Protein AF-A0AAW2WH76-F1 (afdb_monomer)

Mean predicted aligned error: 10.06 Å

Structure (mmCIF, N/CA/C/O backbone):
data_AF-A0AAW2WH76-F1
#
_entry.id   AF-A0AAW2WH76-F1
#
loop_
_atom_site.group_PDB
_atom_site.id
_atom_site.type_symbol
_atom_site.label_atom_id
_atom_site.label_alt_id
_atom_site.label_comp_id
_atom_site.label_asym_id
_atom_site.label_entity_id
_atom_site.label_seq_id
_atom_site.pdbx_PDB_ins_code
_atom_site.Cartn_x
_atom_site.Cartn_y
_atom_site.Cartn_z
_atom_site.occupancy
_atom_site.B_iso_or_equiv
_atom_site.auth_seq_id
_atom_site.auth_comp_id
_atom_site.auth_asym_id
_atom_site.auth_atom_id
_atom_site.pdbx_PDB_model_num
ATOM 1 N N . MET A 1 1 ? -15.131 8.506 -6.233 1.00 56.91 1 MET A N 1
ATOM 2 C CA . MET A 1 1 ? -14.258 7.591 -5.468 1.00 56.91 1 MET A CA 1
ATOM 3 C C . MET A 1 1 ? -13.662 6.472 -6.329 1.00 56.91 1 MET A C 1
ATOM 5 O O . MET A 1 1 ? -12.453 6.427 -6.466 1.00 56.91 1 MET A O 1
ATOM 9 N N . ALA A 1 2 ? -14.448 5.631 -7.015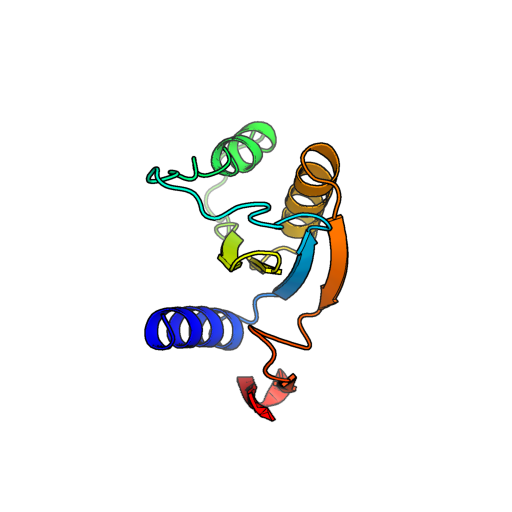 1.00 67.56 2 ALA A N 1
ATOM 10 C CA . ALA A 1 2 ? -13.886 4.505 -7.787 1.00 67.56 2 ALA A CA 1
ATOM 11 C C . ALA A 1 2 ? -12.931 4.890 -8.948 1.00 67.56 2 ALA A C 1
ATOM 13 O O . ALA 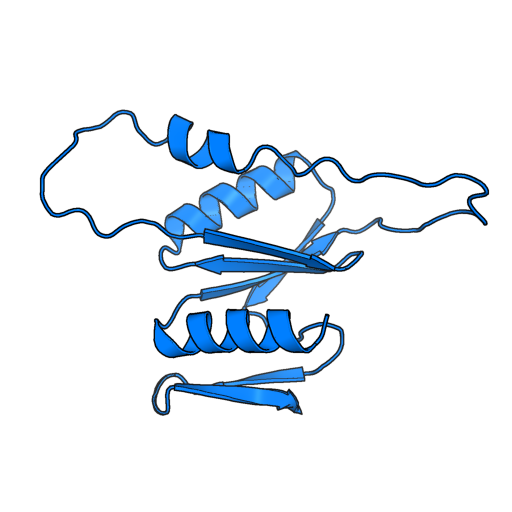A 1 2 ? -12.011 4.139 -9.261 1.00 67.56 2 ALA A O 1
ATOM 14 N N . LYS A 1 3 ? -13.120 6.054 -9.595 1.00 80.44 3 LYS A N 1
ATOM 15 C CA . LYS A 1 3 ? -12.275 6.496 -10.725 1.00 80.44 3 LYS A CA 1
ATOM 16 C C . LYS A 1 3 ? -10.862 6.912 -10.293 1.00 80.44 3 LYS A C 1
ATOM 18 O O . LYS A 1 3 ? -9.901 6.495 -10.926 1.00 80.44 3 LYS A O 1
ATOM 23 N N . SER A 1 4 ? -10.732 7.689 -9.215 1.00 82.12 4 SER A N 1
ATOM 24 C CA . SER A 1 4 ? -9.433 8.171 -8.719 1.00 82.12 4 SER A CA 1
ATOM 25 C C . SER A 1 4 ? -8.547 7.025 -8.235 1.00 82.12 4 SER A C 1
ATOM 27 O O . SER A 1 4 ? -7.365 6.989 -8.555 1.00 82.12 4 SER A O 1
ATOM 29 N N . ILE A 1 5 ? 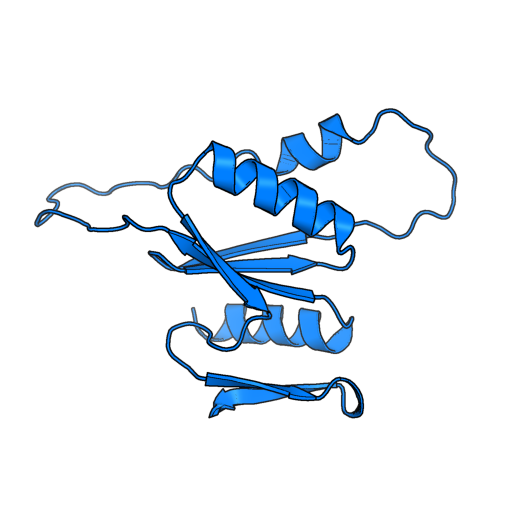-9.137 6.039 -7.559 1.00 85.00 5 ILE A N 1
ATOM 30 C CA . ILE A 1 5 ? -8.431 4.841 -7.088 1.00 85.00 5 ILE A CA 1
ATOM 31 C C . ILE A 1 5 ? -7.879 4.049 -8.269 1.00 85.00 5 ILE A C 1
ATOM 33 O O . ILE A 1 5 ? -6.707 3.695 -8.284 1.00 85.00 5 ILE A O 1
ATOM 37 N N . ARG A 1 6 ? -8.700 3.818 -9.301 1.00 87.44 6 ARG A N 1
ATOM 38 C CA . ARG A 1 6 ? -8.255 3.122 -10.516 1.00 87.44 6 ARG A CA 1
ATOM 39 C C . ARG A 1 6 ? -7.107 3.851 -11.208 1.00 87.44 6 ARG A C 1
ATOM 41 O O . ARG A 1 6 ? -6.188 3.188 -11.668 1.00 87.44 6 ARG A O 1
ATOM 48 N N . ILE A 1 7 ? -7.140 5.184 -11.253 1.00 89.75 7 ILE A N 1
ATOM 49 C CA . ILE A 1 7 ? -6.050 5.988 -11.823 1.00 89.75 7 ILE A CA 1
ATOM 50 C C . ILE A 1 7 ? -4.773 5.824 -10.993 1.00 89.75 7 ILE A C 1
ATOM 52 O O . ILE A 1 7 ? -3.724 5.522 -11.553 1.00 89.75 7 ILE A O 1
ATOM 56 N N . LEU A 1 8 ? -4.855 5.959 -9.667 1.00 89.88 8 LEU A N 1
ATOM 57 C CA . LEU A 1 8 ? -3.693 5.822 -8.788 1.00 89.88 8 LEU A CA 1
ATOM 58 C C . LEU A 1 8 ? -3.079 4.415 -8.859 1.00 89.88 8 LEU A C 1
ATOM 60 O O . LEU A 1 8 ? -1.861 4.268 -8.944 1.00 89.88 8 LEU A O 1
ATOM 64 N N . LEU A 1 9 ? -3.915 3.377 -8.899 1.00 90.69 9 LEU A N 1
ATOM 65 C CA . LEU A 1 9 ? -3.463 1.999 -9.079 1.00 90.69 9 LEU A CA 1
ATOM 66 C C . LEU A 1 9 ? -2.861 1.768 -10.465 1.00 90.69 9 LEU A C 1
ATOM 68 O O . LEU A 1 9 ? -1.844 1.089 -10.571 1.00 90.69 9 LEU A O 1
ATOM 72 N N . ALA A 1 10 ? -3.430 2.359 -11.519 1.00 91.06 10 ALA A N 1
ATOM 73 C CA . ALA A 1 10 ? -2.851 2.294 -12.857 1.00 91.06 10 ALA A CA 1
ATOM 74 C C . ALA A 1 10 ? -1.457 2.939 -12.898 1.00 91.06 10 ALA A C 1
ATOM 76 O O . ALA A 1 10 ? -0.543 2.353 -13.470 1.00 91.06 10 ALA A O 1
ATOM 77 N N . ILE A 1 11 ? -1.265 4.083 -12.230 1.00 90.88 11 ILE A N 1
ATOM 78 C CA . ILE A 1 11 ? 0.048 4.728 -12.067 1.00 90.88 11 ILE A CA 1
ATOM 79 C C . ILE A 1 11 ? 1.007 3.792 -11.324 1.00 90.88 11 ILE A C 1
ATOM 81 O O . ILE A 1 11 ? 2.112 3.538 -11.802 1.00 90.88 11 ILE A O 1
ATOM 85 N N . ALA A 1 12 ? 0.578 3.223 -10.195 1.00 92.06 12 ALA A N 1
ATOM 86 C CA . ALA A 1 12 ? 1.408 2.318 -9.406 1.00 92.06 12 ALA A CA 1
ATOM 87 C C . ALA A 1 12 ? 1.860 1.089 -10.212 1.00 92.06 12 ALA A C 1
ATOM 89 O O . ALA A 1 12 ? 3.009 0.664 -10.126 1.00 92.06 12 ALA A O 1
ATOM 90 N N . VAL A 1 13 ? 0.974 0.535 -11.039 1.00 93.19 13 VAL A N 1
ATOM 91 C CA . VAL A 1 13 ? 1.283 -0.592 -11.925 1.00 93.19 13 VAL A CA 1
ATOM 92 C C . VAL A 1 13 ? 2.218 -0.173 -13.059 1.00 93.19 13 VAL A C 1
ATOM 94 O O . VAL A 1 13 ? 3.216 -0.851 -13.319 1.00 93.19 13 VAL A O 1
ATOM 97 N N . TRP A 1 14 ? 1.929 0.954 -13.710 1.00 92.25 14 TRP A N 1
ATOM 98 C CA . TRP A 1 14 ? 2.708 1.472 -14.833 1.00 92.25 14 TRP A CA 1
ATOM 99 C C . TRP A 1 14 ? 4.157 1.772 -14.444 1.00 92.25 14 TRP A C 1
ATOM 101 O O . TRP A 1 14 ? 5.077 1.395 -15.166 1.00 92.25 14 TRP A O 1
ATOM 111 N N . TYR A 1 15 ? 4.380 2.363 -13.269 1.00 91.00 15 TYR A N 1
ATOM 112 C CA . TYR A 1 15 ? 5.719 2.705 -12.777 1.00 91.00 15 TYR A CA 1
ATOM 113 C C . TYR A 1 15 ? 6.346 1.660 -11.839 1.00 91.00 15 TYR A C 1
ATOM 115 O O . TYR A 1 15 ? 7.461 1.840 -11.367 1.00 91.00 15 TYR A O 1
ATOM 123 N N . ASP A 1 16 ? 5.672 0.532 -11.621 1.00 92.31 16 ASP A N 1
ATOM 124 C CA . ASP A 1 16 ? 6.064 -0.557 -10.713 1.00 92.31 16 ASP A CA 1
ATOM 125 C C . ASP A 1 16 ? 6.193 -0.192 -9.225 1.00 92.31 16 ASP A C 1
ATOM 127 O O . ASP A 1 16 ? 6.888 -0.871 -8.470 1.00 92.31 16 ASP A O 1
ATOM 131 N N . TYR A 1 17 ? 5.482 0.830 -8.766 1.00 94.44 17 TYR A N 1
ATOM 132 C CA . TYR A 1 17 ? 5.520 1.267 -7.371 1.00 94.44 17 TYR A CA 1
ATOM 133 C C . TYR A 1 17 ? 5.060 0.173 -6.414 1.00 94.44 17 TYR A C 1
ATOM 135 O O . TYR A 1 17 ? 4.179 -0.623 -6.743 1.00 94.44 17 TYR A O 1
ATOM 143 N N . GLU A 1 18 ? 5.634 0.126 -5.217 1.00 94.94 18 GLU A N 1
ATOM 144 C CA . GLU A 1 18 ? 5.108 -0.697 -4.133 1.00 94.94 18 GLU A CA 1
ATOM 145 C C . GLU A 1 18 ? 3.732 -0.186 -3.708 1.00 94.94 18 GLU A C 1
ATOM 147 O O . GLU A 1 18 ? 3.438 1.000 -3.829 1.00 94.94 18 GLU A O 1
ATOM 152 N N . ILE A 1 19 ? 2.883 -1.098 -3.234 1.00 94.31 19 ILE A N 1
ATOM 153 C CA . ILE A 1 19 ? 1.555 -0.793 -2.693 1.00 94.31 19 ILE A CA 1
ATOM 154 C C . ILE A 1 19 ? 1.435 -1.582 -1.396 1.00 94.31 19 ILE A C 1
ATOM 156 O O . ILE A 1 19 ? 1.391 -2.817 -1.424 1.00 94.31 19 ILE A O 1
ATOM 160 N N . TRP A 1 20 ? 1.422 -0.886 -0.269 1.00 94.69 20 TRP A N 1
ATOM 161 C CA . TRP A 1 20 ? 1.283 -1.468 1.059 1.00 94.69 20 TRP A CA 1
ATOM 162 C C . TRP A 1 20 ? -0.033 -1.043 1.685 1.00 94.69 20 TRP A C 1
ATOM 164 O O . TRP A 1 20 ? -0.484 0.083 1.487 1.00 94.69 20 TRP A O 1
ATOM 174 N N . GLN A 1 21 ? -0.635 -1.958 2.431 1.00 93.00 21 GLN A N 1
ATOM 175 C CA . GLN A 1 21 ? -1.876 -1.725 3.149 1.00 93.00 21 GLN A CA 1
ATOM 176 C C . GLN A 1 21 ? -1.592 -1.712 4.645 1.00 93.00 21 GLN A C 1
ATOM 178 O O . GLN A 1 21 ? -0.814 -2.519 5.158 1.00 93.00 21 GLN A O 1
ATOM 183 N N . MET A 1 22 ? -2.233 -0.790 5.345 1.00 91.88 22 MET A N 1
ATOM 184 C CA . MET A 1 22 ? -2.214 -0.710 6.794 1.00 91.88 22 MET A CA 1
ATOM 185 C C . MET A 1 22 ? -3.636 -0.460 7.290 1.00 91.88 22 MET A C 1
ATOM 187 O O . MET A 1 22 ? -4.413 0.194 6.604 1.00 91.88 22 MET A O 1
ATOM 191 N N . ASP A 1 23 ? -3.950 -0.991 8.463 1.00 90.25 23 ASP A N 1
ATOM 192 C CA . ASP A 1 23 ? -5.286 -0.991 9.063 1.00 90.25 23 ASP A CA 1
ATOM 193 C C . ASP A 1 23 ? -5.220 -0.311 10.434 1.00 90.25 23 ASP A C 1
ATOM 195 O O . ASP A 1 23 ? -4.485 -0.759 11.319 1.00 90.25 23 ASP A O 1
ATOM 199 N N . VAL A 1 24 ? -5.906 0.815 10.610 1.00 87.50 24 VAL A N 1
ATOM 200 C CA . VAL A 1 24 ? -5.944 1.544 11.884 1.00 87.50 24 VAL A CA 1
ATOM 201 C C . VAL A 1 24 ? -6.983 0.884 12.786 1.00 87.50 24 VAL A C 1
ATOM 203 O O . VAL A 1 24 ? -8.124 0.703 12.397 1.00 87.50 24 VAL A O 1
ATOM 206 N N . LYS A 1 25 ? -6.621 0.538 14.028 1.00 81.00 25 LYS A N 1
ATOM 207 C CA . LYS A 1 25 ? -7.492 -0.246 14.928 1.00 81.00 25 LYS A CA 1
ATOM 208 C C . LYS A 1 25 ? -8.756 0.490 15.406 1.00 81.00 25 LYS A C 1
ATOM 210 O O . LYS A 1 25 ? -9.541 -0.102 16.146 1.00 81.00 25 LYS A O 1
ATOM 215 N N . MET A 1 26 ? -8.926 1.768 15.069 1.00 63.44 26 MET A N 1
ATOM 216 C CA . MET A 1 26 ? -10.011 2.616 15.563 1.00 63.44 26 MET A CA 1
ATOM 217 C C . MET A 1 26 ? -10.367 3.750 14.584 1.00 63.44 26 MET A C 1
ATOM 219 O O . MET A 1 26 ? -9.948 4.885 14.784 1.00 63.44 26 MET A O 1
ATOM 223 N N . ALA A 1 27 ? -11.228 3.491 13.605 1.00 56.44 27 ALA A N 1
ATOM 224 C CA . ALA A 1 27 ? -12.143 4.481 13.034 1.00 56.44 27 ALA A CA 1
ATOM 225 C C . ALA A 1 27 ? -13.595 4.067 13.317 1.00 5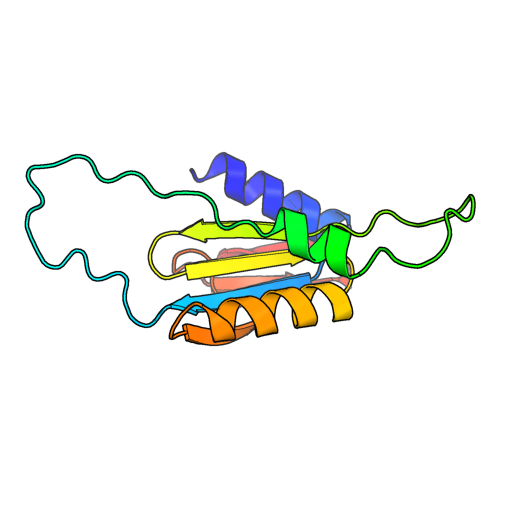6.44 27 ALA A C 1
ATOM 227 O O . ALA A 1 27 ? -14.475 4.096 12.459 1.00 56.44 27 ALA A O 1
ATOM 228 N N . PHE A 1 28 ? -13.882 3.705 14.569 1.00 51.94 28 PHE A N 1
ATOM 229 C CA . PHE A 1 28 ? -15.266 3.704 15.014 1.00 51.94 28 PHE A CA 1
ATOM 230 C C . PHE A 1 28 ? -15.742 5.160 15.100 1.00 51.94 28 PHE A C 1
ATOM 232 O O . PHE A 1 28 ? -15.376 5.888 16.023 1.00 51.94 28 PHE A O 1
ATOM 239 N N . LEU A 1 29 ? -16.597 5.567 14.157 1.00 53.91 29 LEU A N 1
ATOM 240 C CA . LEU A 1 29 ? -17.604 6.608 14.376 1.00 53.91 29 LEU A CA 1
ATOM 241 C C . LEU A 1 29 ? -18.527 6.113 15.500 1.00 53.91 29 LEU A C 1
ATOM 243 O O . LEU A 1 29 ? -19.593 5.553 15.254 1.00 53.91 29 LEU A O 1
ATOM 247 N N . ASN A 1 30 ? -18.084 6.219 16.751 1.00 40.78 30 ASN A N 1
ATOM 248 C CA . ASN A 1 30 ? -18.905 5.854 17.899 1.00 40.78 30 ASN A CA 1
ATOM 249 C C . ASN A 1 30 ? -19.921 6.973 18.158 1.00 40.78 30 ASN A C 1
ATOM 251 O O . ASN A 1 30 ? -19.728 7.809 19.034 1.00 40.78 30 ASN A O 1
ATOM 255 N N . GLY A 1 31 ? -20.999 6.976 17.371 1.00 54.59 31 GLY A N 1
ATOM 256 C CA . GLY A 1 31 ? -22.177 7.821 17.563 1.00 54.59 31 GLY A CA 1
ATOM 257 C C . GLY A 1 31 ? -22.816 8.252 16.245 1.00 54.59 31 GLY A C 1
ATOM 258 O O . GLY A 1 31 ? -22.127 8.428 15.245 1.00 54.59 31 GLY A O 1
ATOM 259 N N . PHE A 1 32 ? -24.137 8.461 16.242 1.00 52.47 32 PHE A N 1
ATOM 260 C CA . PHE A 1 32 ? -24.714 9.426 15.306 1.00 52.47 32 PHE A CA 1
ATOM 261 C C . PHE A 1 32 ? -24.072 10.771 15.633 1.00 52.47 32 PHE A C 1
ATOM 263 O O . PHE A 1 32 ? -24.233 11.276 16.741 1.00 52.47 32 PHE A O 1
ATOM 270 N N . ILE A 1 33 ? -23.281 11.292 14.706 1.00 60.44 33 ILE A N 1
ATOM 271 C CA . ILE A 1 33 ? -22.598 12.566 14.882 1.00 60.44 33 ILE A CA 1
ATOM 272 C C . ILE A 1 33 ? -23.480 13.609 14.207 1.00 60.44 33 ILE A C 1
ATOM 274 O O . ILE A 1 33 ? -23.687 13.549 12.998 1.00 60.44 33 ILE A O 1
ATOM 278 N N . GLU A 1 34 ? -24.055 14.515 14.997 1.00 65.56 34 GLU A N 1
ATOM 279 C CA . GLU A 1 34 ? -24.882 15.625 14.494 1.00 65.56 34 GLU A CA 1
ATOM 280 C C . GLU A 1 34 ? -24.040 16.725 13.815 1.00 65.56 34 GLU A C 1
ATOM 282 O O . GLU A 1 34 ? -24.588 17.643 13.210 1.00 65.56 34 GLU A O 1
ATOM 287 N N . GLU A 1 35 ? -22.710 16.619 13.885 1.00 62.25 35 GLU A N 1
ATOM 288 C CA . GLU A 1 35 ? -21.746 17.630 13.450 1.00 62.25 35 GLU A CA 1
ATOM 289 C C . GLU A 1 35 ? -20.856 17.132 12.295 1.00 62.25 35 GLU A C 1
ATOM 291 O O . GLU A 1 35 ? -20.451 15.967 12.241 1.00 62.25 35 GLU A O 1
ATOM 296 N N . GLU A 1 36 ? -20.518 18.031 11.364 1.00 58.69 36 GLU A N 1
ATOM 297 C CA . GLU A 1 36 ? -19.540 17.755 10.306 1.00 58.69 36 GLU A CA 1
ATOM 298 C C . GLU A 1 36 ? -18.119 17.725 10.887 1.00 58.69 36 GLU A C 1
ATOM 300 O O . GLU A 1 36 ? -17.605 18.733 11.370 1.00 58.69 36 GLU A O 1
ATOM 305 N N . ILE A 1 37 ? -17.463 16.565 10.810 1.00 63.72 37 ILE A N 1
ATOM 306 C CA . ILE A 1 37 ? -16.062 16.407 11.211 1.00 63.72 37 ILE A CA 1
ATOM 307 C C . ILE A 1 37 ? -15.166 16.560 9.985 1.00 63.72 37 ILE A C 1
ATOM 309 O O . ILE A 1 37 ? -15.342 15.869 8.978 1.00 63.72 37 ILE A O 1
ATOM 313 N N . PHE A 1 38 ? -14.153 17.414 10.100 1.00 61.84 38 PHE A N 1
ATOM 314 C CA . PHE A 1 38 ? -13.098 17.565 9.104 1.00 61.84 38 PHE A CA 1
ATOM 315 C C . PHE A 1 38 ? -11.861 16.760 9.521 1.00 61.84 38 PHE A C 1
ATOM 317 O O . PHE A 1 38 ? -11.501 16.719 10.696 1.00 61.84 38 PHE A O 1
ATOM 324 N N . MET A 1 39 ? -11.209 16.108 8.556 1.00 56.84 39 MET A N 1
ATOM 325 C CA . MET A 1 39 ? -9.898 15.489 8.762 1.00 56.84 39 MET A CA 1
ATOM 326 C C . MET A 1 39 ? -8.809 16.465 8.330 1.00 56.84 39 MET A C 1
ATOM 328 O O . MET A 1 39 ? -8.745 16.826 7.154 1.00 56.84 39 MET A O 1
ATOM 332 N N . ASP A 1 40 ? -7.922 16.827 9.255 1.00 60.00 40 ASP A N 1
ATOM 333 C CA . ASP A 1 40 ? -6.663 17.470 8.894 1.00 60.00 40 ASP A CA 1
ATOM 334 C C . ASP A 1 40 ? -5.735 16.439 8.255 1.00 60.00 40 ASP A C 1
ATOM 336 O O . ASP A 1 40 ? -5.497 15.350 8.790 1.00 60.00 40 ASP A O 1
ATOM 340 N N . GLN A 1 41 ? -5.213 16.775 7.077 1.00 54.62 41 GLN A N 1
ATOM 341 C CA . GLN A 1 41 ? -4.246 15.919 6.412 1.00 54.62 41 GLN A CA 1
ATOM 342 C C . GLN A 1 41 ? -2.965 15.863 7.264 1.00 54.62 41 GLN A C 1
ATOM 344 O O . GLN A 1 41 ? -2.400 16.915 7.567 1.00 54.62 41 GLN A O 1
ATOM 349 N N . PRO A 1 42 ? -2.461 14.667 7.622 1.00 56.88 42 PRO A N 1
ATOM 350 C CA . PRO A 1 42 ? -1.218 14.551 8.373 1.00 56.88 42 PRO A CA 1
ATOM 351 C C . PRO A 1 42 ? -0.056 15.222 7.627 1.00 56.88 42 PRO A C 1
ATOM 353 O O . PRO A 1 42 ? 0.029 15.127 6.399 1.00 56.88 42 PRO A O 1
ATOM 356 N N . GLU A 1 43 ? 0.874 15.839 8.364 1.00 59.09 43 GLU A N 1
ATOM 357 C CA . GLU A 1 43 ? 2.063 16.533 7.833 1.00 59.09 43 GLU A CA 1
ATOM 358 C C . GLU A 1 43 ? 3.126 15.565 7.265 1.00 59.09 43 GLU A C 1
ATOM 360 O O . GLU A 1 43 ? 4.311 15.605 7.600 1.00 59.09 43 GLU A O 1
ATOM 365 N N . VAL A 1 44 ? 2.723 14.667 6.368 1.00 49.66 44 VAL A N 1
ATOM 366 C CA . VAL A 1 44 ? 3.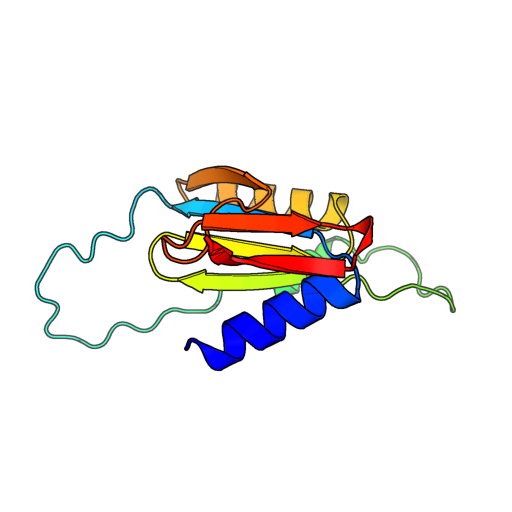614 13.714 5.689 1.00 49.66 44 VAL A CA 1
ATOM 367 C C . VAL A 1 44 ? 4.653 14.449 4.827 1.00 49.66 44 VAL A C 1
ATOM 369 O O . VAL A 1 44 ? 5.745 13.935 4.593 1.00 49.66 44 VAL A O 1
ATOM 372 N N . SER A 1 45 ? 4.366 15.687 4.412 1.00 46.66 45 SER A N 1
ATOM 373 C CA . SER A 1 45 ? 5.294 16.561 3.683 1.00 46.66 45 SER A CA 1
ATOM 374 C C . SER A 1 45 ? 6.585 16.864 4.460 1.00 46.66 45 SER A C 1
ATOM 376 O O . SER A 1 45 ? 7.656 16.910 3.854 1.00 46.66 45 SER A O 1
ATOM 378 N N . LEU A 1 46 ? 6.537 16.985 5.793 1.00 43.03 46 LEU A N 1
ATOM 379 C CA . LEU 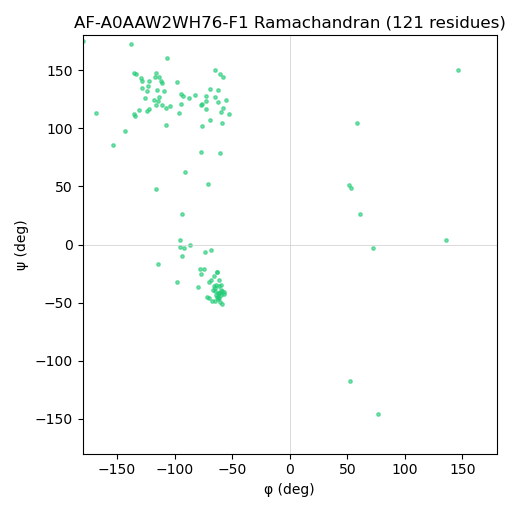A 1 46 ? 7.715 17.307 6.614 1.00 43.03 46 LEU A CA 1
ATOM 380 C C . LEU A 1 46 ? 8.695 16.133 6.777 1.00 43.03 46 LEU A C 1
ATOM 382 O O . LEU A 1 46 ? 9.877 16.351 7.058 1.00 43.03 46 LEU A O 1
ATOM 386 N N . LEU A 1 47 ? 8.255 14.884 6.579 1.00 47.16 47 LEU A N 1
ATOM 387 C CA . LEU A 1 47 ? 9.151 13.714 6.572 1.00 47.16 47 LEU A CA 1
ATOM 388 C C . LEU A 1 47 ? 10.124 13.748 5.389 1.00 47.16 47 LEU A C 1
ATOM 390 O O . LEU A 1 47 ? 11.290 13.376 5.539 1.00 47.16 47 LEU A O 1
ATOM 394 N N . LEU A 1 48 ? 9.668 14.243 4.234 1.00 48.41 48 LEU A N 1
ATOM 395 C CA . LEU A 1 48 ? 10.515 14.417 3.053 1.00 48.41 48 LEU A CA 1
ATOM 396 C C . LEU A 1 48 ? 11.561 15.523 3.270 1.00 48.41 48 LEU A C 1
ATOM 398 O O . LEU A 1 48 ? 12.675 15.427 2.755 1.00 48.41 48 LEU A O 1
ATOM 402 N N . GLU A 1 49 ? 11.248 16.538 4.082 1.00 42.38 49 GLU A N 1
ATOM 403 C CA . GLU A 1 49 ? 12.189 17.610 4.424 1.00 42.38 49 GLU A CA 1
ATOM 404 C C . GLU A 1 49 ? 13.200 17.213 5.510 1.00 42.38 49 GLU A C 1
ATOM 406 O O . GLU A 1 49 ? 14.379 17.560 5.409 1.00 42.38 49 GLU A O 1
ATOM 411 N N . LYS A 1 50 ? 12.803 16.424 6.519 1.00 43.66 50 LYS A N 1
ATOM 412 C CA . LYS A 1 50 ? 13.729 15.982 7.583 1.00 43.66 50 LYS A CA 1
ATOM 413 C C . LYS A 1 50 ? 14.846 15.060 7.078 1.00 43.66 50 LYS A C 1
ATOM 415 O O . LYS A 1 50 ? 15.939 15.089 7.640 1.00 43.66 50 LYS A O 1
ATOM 420 N N . ASN A 1 51 ? 14.620 14.311 5.996 1.00 41.66 51 ASN A N 1
ATOM 421 C CA . ASN A 1 51 ? 15.647 13.486 5.338 1.00 41.66 51 ASN A CA 1
ATOM 422 C C . ASN A 1 51 ? 16.480 14.254 4.283 1.00 41.66 51 ASN A C 1
ATOM 424 O O . ASN A 1 51 ? 17.391 13.686 3.686 1.00 41.66 51 ASN A O 1
ATOM 428 N N . ARG A 1 52 ? 16.215 15.551 4.056 1.00 42.78 52 ARG A N 1
ATOM 429 C CA . ARG A 1 52 ? 16.835 16.375 2.998 1.00 42.78 52 ARG A CA 1
ATOM 430 C C . ARG A 1 52 ? 18.070 17.177 3.430 1.00 42.78 52 ARG A C 1
ATOM 432 O O . ARG A 1 52 ? 18.410 18.174 2.799 1.00 42.78 52 ARG A O 1
ATOM 439 N N . ARG A 1 53 ? 18.820 16.745 4.450 1.00 39.56 53 ARG A N 1
ATOM 440 C CA . ARG A 1 53 ? 20.185 17.268 4.673 1.00 39.56 53 ARG A CA 1
ATOM 441 C C . ARG A 1 53 ? 21.235 16.429 3.949 1.00 39.56 53 ARG A C 1
ATOM 443 O O . ARG A 1 53 ? 22.109 15.852 4.586 1.00 39.56 53 ARG A O 1
ATOM 450 N N . SER A 1 54 ? 21.173 16.370 2.620 1.00 34.22 54 SER A N 1
ATOM 451 C CA . SER A 1 54 ? 22.371 16.209 1.777 1.00 34.22 54 SER A CA 1
ATOM 452 C C . SER A 1 54 ? 22.060 16.453 0.295 1.00 34.22 54 SER A C 1
ATOM 454 O O . SER A 1 54 ? 21.375 15.675 -0.353 1.00 34.22 54 SER A O 1
ATOM 456 N N . VAL A 1 55 ? 22.649 17.539 -0.212 1.00 36.78 55 VAL A N 1
ATOM 457 C CA . VAL A 1 55 ? 23.176 17.729 -1.574 1.00 36.78 55 VAL A CA 1
ATOM 458 C C . VAL A 1 55 ? 22.196 17.548 -2.743 1.00 36.78 55 VAL A C 1
ATOM 460 O O . VAL A 1 55 ? 21.928 16.448 -3.225 1.00 36.78 55 VAL A O 1
ATOM 463 N N . ILE A 1 56 ? 21.792 18.693 -3.303 1.00 42.31 56 ILE A N 1
ATOM 464 C CA . ILE A 1 56 ? 21.339 18.811 -4.691 1.00 42.31 56 ILE A CA 1
ATOM 465 C C . ILE A 1 56 ? 22.496 18.345 -5.583 1.00 42.31 56 ILE A C 1
ATOM 467 O O . ILE A 1 56 ? 23.483 19.057 -5.764 1.00 42.31 56 ILE A O 1
ATOM 471 N N . SER A 1 57 ? 22.381 17.140 -6.133 1.00 39.00 57 SER A N 1
ATOM 472 C CA . SER A 1 57 ? 23.215 16.671 -7.237 1.00 39.00 57 SER A CA 1
ATOM 473 C C . SER A 1 57 ? 22.300 16.440 -8.437 1.00 39.00 57 SER A C 1
ATOM 475 O O . SER A 1 57 ? 21.317 15.704 -8.365 1.00 39.00 57 SER A O 1
ATOM 477 N N . LYS A 1 58 ? 22.575 17.157 -9.533 1.00 39.16 58 LYS A N 1
ATOM 478 C CA . LYS A 1 58 ? 21.874 17.023 -10.816 1.00 39.16 58 LYS A CA 1
ATOM 479 C C . LYS A 1 58 ? 21.880 15.547 -11.238 1.00 39.16 58 LYS A C 1
ATOM 481 O O . LYS A 1 58 ? 22.943 15.016 -11.542 1.00 39.16 58 LYS A O 1
ATOM 486 N N . GLY A 1 59 ? 20.702 14.918 -11.250 1.00 43.97 59 GLY A N 1
ATOM 487 C CA . GLY A 1 59 ? 20.503 13.515 -11.644 1.00 43.97 59 GLY A CA 1
ATOM 488 C C . GLY A 1 59 ? 19.579 12.685 -10.738 1.00 43.97 59 GLY A C 1
ATOM 489 O O . GLY A 1 59 ? 19.454 11.485 -10.958 1.00 43.97 59 GLY A O 1
ATOM 490 N N . GLN A 1 60 ? 18.954 13.277 -9.715 1.00 51.97 60 GLN A N 1
ATOM 491 C CA . GLN A 1 60 ? 18.137 12.546 -8.739 1.00 51.97 60 GLN A CA 1
ATOM 492 C C . GLN A 1 60 ? 16.762 12.145 -9.296 1.00 51.97 60 GLN A C 1
ATOM 494 O O . GLN A 1 60 ? 15.957 12.997 -9.664 1.00 51.97 60 GLN A O 1
ATOM 499 N N . TRP A 1 61 ? 16.487 10.839 -9.308 1.00 57.16 61 TRP A N 1
ATOM 500 C CA . TRP A 1 61 ? 15.138 10.291 -9.427 1.00 57.16 61 TRP A CA 1
ATOM 501 C C . TRP A 1 61 ? 14.268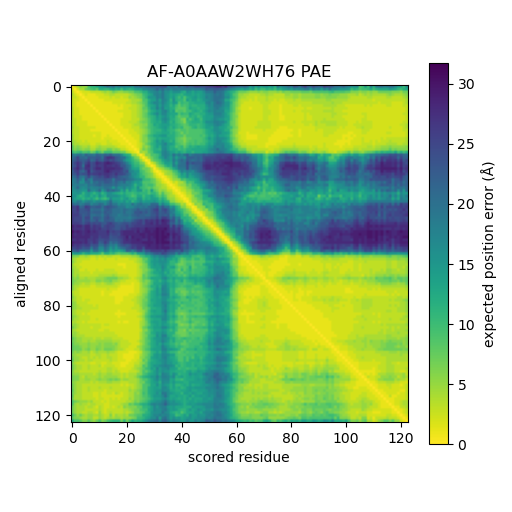 10.878 -8.312 1.00 57.16 61 TRP A C 1
ATOM 503 O O . TRP A 1 61 ? 14.633 10.789 -7.138 1.00 57.16 61 TRP A O 1
ATOM 513 N N . GLU A 1 62 ? 13.145 11.503 -8.660 1.00 75.25 62 GLU A N 1
ATOM 514 C CA . GLU A 1 62 ? 12.221 12.025 -7.655 1.00 75.25 62 GLU A CA 1
ATOM 515 C C . GLU A 1 62 ? 11.678 10.858 -6.817 1.00 75.25 62 GLU A C 1
ATOM 517 O O . GLU A 1 62 ? 11.127 9.889 -7.347 1.00 75.25 62 GLU A O 1
ATOM 522 N N . LEU A 1 63 ? 11.880 10.919 -5.499 1.00 84.12 63 LEU A N 1
ATOM 523 C CA . LEU A 1 63 ? 11.241 10.004 -4.559 1.00 84.12 63 LEU A CA 1
ATOM 524 C C . LEU A 1 63 ? 9.765 10.391 -4.461 1.00 84.12 63 LEU A C 1
ATOM 526 O O . LEU A 1 63 ? 9.445 11.537 -4.147 1.00 84.12 63 LEU A O 1
ATOM 530 N N . VAL A 1 64 ? 8.875 9.443 -4.743 1.00 87.25 64 VAL A N 1
ATOM 531 C CA . VAL A 1 64 ? 7.430 9.676 -4.812 1.00 87.25 64 VAL A CA 1
ATOM 532 C C . VAL A 1 64 ? 6.712 8.708 -3.884 1.00 87.25 64 VAL A C 1
ATOM 534 O O . VAL A 1 64 ? 6.883 7.491 -3.987 1.00 87.25 64 VAL A O 1
ATOM 537 N N . ALA A 1 65 ? 5.891 9.264 -2.992 1.00 89.69 65 ALA A N 1
ATOM 538 C CA . ALA A 1 65 ? 4.978 8.522 -2.134 1.00 89.69 65 ALA A CA 1
ATOM 539 C C . ALA A 1 65 ? 3.566 9.109 -2.251 1.00 89.69 65 ALA A C 1
ATOM 541 O O . ALA A 1 65 ? 3.385 10.323 -2.177 1.00 89.69 65 ALA A O 1
ATOM 542 N N . TYR A 1 66 ? 2.566 8.246 -2.382 1.00 90.00 66 TYR A N 1
ATOM 543 C CA . TYR A 1 66 ? 1.153 8.579 -2.293 1.00 90.00 66 TYR A CA 1
ATOM 544 C C . TYR A 1 66 ? 0.558 7.882 -1.075 1.00 90.00 66 TYR A C 1
ATOM 546 O O . TYR A 1 66 ? 0.751 6.681 -0.879 1.00 90.00 66 TYR A O 1
ATOM 554 N N . LEU A 1 67 ? -0.194 8.640 -0.285 1.00 89.00 67 LEU A N 1
ATOM 555 C CA . LEU A 1 67 ? -0.985 8.131 0.824 1.00 89.00 67 LEU A CA 1
ATOM 556 C C . LEU A 1 67 ? -2.460 8.265 0.453 1.00 89.00 67 LEU A C 1
ATOM 558 O O . LEU A 1 67 ? -2.937 9.367 0.190 1.00 89.00 67 LEU A O 1
ATOM 562 N N . MET A 1 68 ? -3.173 7.148 0.412 1.00 87.00 68 MET A N 1
ATOM 563 C CA . MET A 1 68 ? -4.612 7.115 0.187 1.00 87.00 68 MET A CA 1
ATOM 564 C C . MET A 1 68 ? -5.297 6.601 1.452 1.00 87.00 68 MET A C 1
ATOM 566 O O . MET A 1 68 ? -4.954 5.533 1.952 1.00 87.00 68 MET A O 1
ATOM 570 N N . LEU A 1 69 ? -6.270 7.365 1.944 1.00 85.25 69 LEU A N 1
ATOM 571 C CA . LEU A 1 69 ? -7.017 7.077 3.168 1.00 85.25 69 LEU A CA 1
ATOM 572 C C . LEU A 1 69 ? -8.454 6.671 2.815 1.00 85.25 69 LEU A C 1
ATOM 574 O O . LEU A 1 69 ? -9.108 7.345 2.014 1.00 85.25 69 LEU A O 1
ATOM 578 N N . TYR A 1 70 ? -8.938 5.576 3.400 1.00 82.38 70 TYR A N 1
ATOM 579 C CA . TYR A 1 70 ? -10.326 5.129 3.318 1.00 82.38 70 TYR A CA 1
ATOM 580 C C . TYR A 1 70 ? -10.762 4.514 4.653 1.00 82.38 70 TYR A C 1
ATOM 582 O O . TYR A 1 70 ? -10.523 3.339 4.902 1.00 82.38 70 TYR A O 1
ATOM 590 N N . VAL A 1 71 ? -11.440 5.298 5.496 1.00 83.19 71 VAL A N 1
ATOM 591 C CA . VAL A 1 71 ? -11.879 4.861 6.837 1.00 83.19 71 VAL A CA 1
ATOM 592 C C . VAL A 1 71 ? -10.685 4.285 7.623 1.00 83.19 71 VAL A C 1
ATOM 594 O O . VAL A 1 71 ? -9.723 5.018 7.845 1.00 83.19 71 VAL A O 1
ATOM 597 N N . ASP A 1 72 ? -10.714 3.003 7.990 1.00 84.75 72 ASP A N 1
ATOM 598 C CA . ASP A 1 72 ? -9.644 2.303 8.709 1.00 84.75 72 ASP A CA 1
ATOM 599 C C . ASP A 1 72 ? -8.460 1.910 7.804 1.00 84.75 72 ASP A C 1
ATOM 601 O O . ASP A 1 72 ? -7.346 1.700 8.288 1.00 84.75 72 ASP A O 1
ATOM 605 N N . ASP A 1 73 ? -8.678 1.833 6.486 1.00 86.81 73 ASP A N 1
ATOM 606 C CA . ASP A 1 73 ? -7.689 1.387 5.509 1.00 86.81 73 ASP A CA 1
ATOM 607 C C . ASP A 1 73 ? -6.802 2.543 5.024 1.00 86.81 73 ASP A C 1
ATOM 609 O O . ASP A 1 73 ? -7.258 3.544 4.459 1.00 86.81 73 ASP A O 1
ATOM 613 N N . ILE A 1 74 ? -5.491 2.347 5.133 1.00 89.44 74 ILE A N 1
ATOM 614 C CA . ILE A 1 74 ? -4.472 3.219 4.556 1.00 89.44 74 ILE A CA 1
ATOM 615 C C . ILE A 1 74 ? -3.707 2.457 3.477 1.00 89.44 74 ILE A C 1
ATOM 617 O O . ILE A 1 74 ? -3.086 1.424 3.738 1.00 89.44 74 ILE A O 1
ATOM 621 N N . LEU A 1 75 ? -3.687 3.008 2.265 1.00 91.25 75 LEU A N 1
ATOM 622 C CA . LEU A 1 75 ? -2.850 2.537 1.167 1.00 91.25 75 LEU A CA 1
ATOM 623 C C . LEU A 1 75 ? -1.656 3.471 0.981 1.00 91.25 75 LEU A C 1
ATOM 625 O O . LEU A 1 75 ? -1.809 4.652 0.671 1.00 91.25 75 LEU A O 1
ATOM 629 N N . LEU A 1 76 ? -0.460 2.913 1.143 1.00 93.31 76 LEU A N 1
ATOM 630 C CA . LEU A 1 76 ? 0.812 3.598 0.962 1.00 93.31 76 LEU A CA 1
ATOM 631 C C . LEU A 1 76 ? 1.478 3.098 -0.324 1.00 93.31 76 LEU A C 1
ATOM 633 O O . LEU A 1 76 ? 1.782 1.912 -0.454 1.00 93.31 76 LEU A O 1
ATOM 637 N N . ILE A 1 77 ? 1.683 4.000 -1.282 1.00 93.50 77 ILE A N 1
ATOM 638 C CA . ILE A 1 77 ? 2.178 3.686 -2.626 1.00 93.50 77 ILE A CA 1
ATOM 639 C C . ILE A 1 77 ? 3.444 4.485 -2.899 1.00 93.50 77 ILE A C 1
ATOM 641 O O . ILE A 1 77 ? 3.459 5.679 -2.638 1.00 93.50 77 ILE A O 1
ATOM 645 N N . GLY A 1 78 ? 4.488 3.890 -3.470 1.00 93.00 78 GLY A N 1
ATOM 646 C CA . GLY A 1 78 ? 5.662 4.677 -3.857 1.00 93.00 78 GLY A CA 1
ATOM 647 C C . GLY A 1 78 ? 6.787 3.8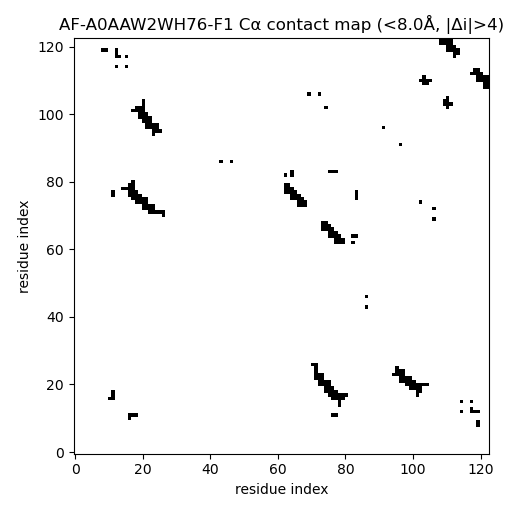97 -4.514 1.00 93.00 78 GLY A C 1
ATOM 648 O O . GLY A 1 78 ? 6.727 2.675 -4.648 1.00 93.00 78 GLY A O 1
ATOM 649 N N . ASN A 1 79 ? 7.812 4.625 -4.950 1.00 92.62 79 ASN A N 1
ATOM 650 C CA . ASN A 1 79 ? 8.921 4.075 -5.731 1.00 92.62 79 ASN A CA 1
ATOM 651 C C . ASN A 1 79 ? 10.139 3.637 -4.907 1.00 92.62 79 ASN A C 1
ATOM 653 O O . ASN A 1 79 ? 11.023 2.991 -5.462 1.00 92.62 79 ASN A O 1
ATOM 657 N N . ASP A 1 80 ? 10.187 3.956 -3.613 1.00 91.56 80 ASP A N 1
ATOM 658 C CA . ASP A 1 80 ? 11.323 3.638 -2.748 1.00 91.56 80 ASP A CA 1
ATOM 659 C C . ASP A 1 80 ? 10.884 2.966 -1.444 1.00 91.56 80 ASP A C 1
ATOM 661 O O . ASP A 1 80 ? 10.209 3.553 -0.600 1.00 91.56 80 ASP A O 1
ATOM 665 N N . VAL A 1 81 ? 11.298 1.711 -1.267 1.00 91.44 81 VAL A N 1
ATOM 666 C CA . VAL A 1 81 ? 10.922 0.875 -0.116 1.00 91.44 81 VAL A CA 1
ATOM 667 C C . VAL A 1 81 ? 11.403 1.476 1.203 1.00 91.44 81 VAL A C 1
ATOM 669 O O . VAL A 1 81 ? 10.702 1.361 2.209 1.00 91.44 81 VAL A O 1
ATOM 672 N N . LYS A 1 82 ? 12.578 2.119 1.216 1.00 90.50 82 LYS A N 1
ATOM 673 C CA . LYS A 1 82 ? 13.135 2.713 2.434 1.00 90.50 82 LYS A CA 1
ATOM 674 C C . LYS A 1 82 ? 12.279 3.895 2.887 1.00 90.50 82 LYS A C 1
ATOM 676 O O . LYS A 1 82 ? 11.875 3.930 4.043 1.00 90.50 82 LYS A O 1
ATOM 681 N N . MET A 1 83 ? 11.946 4.811 1.983 1.00 89.38 83 MET A N 1
ATOM 682 C CA . MET A 1 83 ? 11.061 5.942 2.253 1.00 89.38 83 MET A CA 1
ATOM 683 C C . MET A 1 83 ? 9.677 5.477 2.714 1.00 89.38 83 MET A C 1
ATOM 685 O O . MET A 1 83 ? 9.147 6.012 3.685 1.00 89.38 83 MET A O 1
ATOM 689 N N . LEU A 1 84 ? 9.096 4.462 2.065 1.00 90.56 84 LEU A N 1
ATOM 690 C CA . LEU A 1 84 ? 7.818 3.898 2.511 1.00 90.56 84 LEU A CA 1
ATOM 691 C C . LEU A 1 84 ? 7.940 3.263 3.903 1.00 90.56 84 LEU A C 1
ATOM 693 O O . LEU A 1 84 ? 7.008 3.355 4.697 1.00 90.56 84 LEU A O 1
ATOM 697 N N . GLY A 1 85 ? 9.087 2.657 4.218 1.00 91.75 85 GLY A N 1
ATOM 698 C CA . GLY A 1 85 ? 9.417 2.165 5.555 1.00 91.75 85 GLY A CA 1
ATOM 699 C C . GLY A 1 85 ? 9.487 3.283 6.597 1.00 91.75 85 GLY A C 1
ATOM 700 O O . GLY A 1 85 ? 8.885 3.152 7.659 1.00 91.75 85 GLY A O 1
ATOM 701 N N . ASP A 1 86 ? 10.144 4.397 6.271 1.00 90.06 86 ASP A N 1
ATOM 702 C CA . ASP A 1 86 ? 10.264 5.569 7.145 1.00 90.06 86 ASP A CA 1
ATOM 703 C C . ASP A 1 86 ? 8.880 6.209 7.406 1.00 90.06 86 ASP A C 1
ATOM 705 O O . ASP A 1 86 ? 8.531 6.499 8.553 1.00 90.06 86 ASP A O 1
ATOM 709 N N . ILE A 1 87 ? 8.043 6.355 6.367 1.00 88.25 87 ILE A N 1
ATOM 710 C CA . ILE A 1 87 ? 6.656 6.851 6.487 1.00 88.25 87 ILE A CA 1
ATOM 711 C C . ILE A 1 87 ? 5.810 5.895 7.329 1.00 88.25 87 ILE A C 1
ATOM 713 O O . ILE A 1 87 ? 5.079 6.331 8.217 1.00 88.25 87 ILE A O 1
ATOM 717 N N . LYS A 1 88 ? 5.918 4.588 7.075 1.00 90.75 88 LYS A N 1
ATOM 718 C CA . LYS A 1 88 ? 5.214 3.558 7.840 1.00 90.75 88 LYS A CA 1
ATOM 719 C C . LYS A 1 88 ? 5.585 3.635 9.318 1.00 90.75 88 LYS A C 1
ATOM 721 O O . LYS A 1 88 ? 4.695 3.708 10.157 1.00 90.75 88 LYS A O 1
ATOM 726 N N . ALA A 1 89 ? 6.878 3.658 9.638 1.00 90.12 89 ALA A N 1
ATOM 727 C CA . ALA A 1 89 ? 7.358 3.760 11.012 1.00 90.12 89 ALA A CA 1
ATOM 728 C C . ALA A 1 89 ? 6.804 5.010 11.706 1.00 90.12 89 ALA A C 1
ATOM 730 O O . ALA A 1 89 ? 6.329 4.921 12.835 1.00 90.12 89 ALA A O 1
ATOM 731 N N . TRP A 1 90 ? 6.789 6.150 11.012 1.00 88.50 90 TRP A N 1
ATOM 732 C CA . TRP A 1 90 ? 6.170 7.364 11.530 1.00 88.50 90 TRP A CA 1
ATOM 733 C C . TRP A 1 90 ? 4.665 7.202 11.782 1.00 88.50 90 TRP A C 1
ATOM 735 O O . TRP A 1 90 ? 4.213 7.547 12.871 1.00 88.50 90 TRP A O 1
ATOM 745 N N . LEU A 1 91 ? 3.899 6.615 10.857 1.00 87.38 91 LEU A N 1
ATOM 746 C CA . LEU A 1 91 ? 2.469 6.351 11.066 1.00 87.38 91 LEU A CA 1
ATOM 747 C C . LEU A 1 91 ? 2.225 5.486 12.313 1.00 87.38 91 LEU A C 1
ATOM 749 O O . LEU A 1 91 ? 1.354 5.815 13.114 1.00 87.38 91 LEU A O 1
ATOM 753 N N . PHE A 1 92 ? 3.057 4.465 12.548 1.00 89.06 92 PHE A N 1
ATOM 754 C CA . PHE A 1 92 ? 3.001 3.640 13.762 1.00 89.06 92 PHE A CA 1
ATOM 755 C C . PHE A 1 92 ? 3.287 4.411 15.057 1.00 89.06 92 PHE A C 1
ATOM 757 O O . PHE A 1 92 ? 2.856 3.978 16.123 1.00 89.06 92 PHE A O 1
ATOM 764 N N . THR A 1 93 ? 4.006 5.537 14.994 1.00 87.12 93 THR A N 1
ATOM 765 C CA . THR A 1 93 ? 4.191 6.408 16.169 1.00 87.12 93 THR A CA 1
ATOM 766 C C . THR A 1 93 ? 2.975 7.272 16.473 1.00 87.12 93 THR A C 1
ATOM 768 O O . THR A 1 93 ? 2.811 7.695 17.613 1.00 87.12 93 THR A O 1
ATOM 771 N N . GLN A 1 94 ? 2.148 7.557 15.465 1.00 84.62 94 GLN A N 1
ATOM 772 C CA . GLN A 1 94 ? 1.010 8.469 15.587 1.00 84.62 94 GLN A CA 1
ATOM 773 C C . GLN A 1 94 ? -0.305 7.720 15.824 1.00 84.62 94 GLN A C 1
ATOM 775 O O . GLN A 1 94 ? -1.177 8.216 16.532 1.00 84.62 94 GLN A O 1
ATOM 780 N N . PHE A 1 95 ? -0.445 6.515 15.264 1.00 85.38 95 PHE A N 1
ATOM 781 C CA . PHE A 1 95 ? -1.694 5.759 15.265 1.00 85.38 95 PHE A CA 1
ATOM 782 C C . PHE A 1 95 ? -1.499 4.321 15.751 1.00 85.38 95 PHE A C 1
ATOM 784 O O . PHE A 1 95 ? -0.522 3.648 15.418 1.00 85.38 95 PHE A O 1
ATOM 791 N N . SER A 1 96 ? -2.483 3.807 16.496 1.00 87.75 96 SER A N 1
ATOM 792 C CA . SER A 1 96 ? -2.560 2.375 16.797 1.00 87.75 96 SER A CA 1
ATOM 793 C C . SER A 1 96 ? -3.073 1.634 15.566 1.00 87.75 96 SER A C 1
ATOM 795 O O . SER A 1 96 ? -4.264 1.656 15.263 1.00 87.75 96 SER A O 1
ATOM 797 N N . MET A 1 97 ? -2.168 0.996 14.832 1.00 90.00 97 MET A N 1
ATOM 798 C CA . MET A 1 97 ? -2.475 0.362 13.552 1.00 90.00 97 MET A CA 1
ATOM 799 C C . MET A 1 97 ? -1.804 -1.005 13.411 1.00 90.00 97 MET A C 1
ATOM 801 O O . MET A 1 97 ? -1.016 -1.432 14.257 1.00 90.00 97 MET A O 1
ATOM 805 N N . LYS A 1 98 ? -2.153 -1.715 12.345 1.00 91.38 98 LYS A N 1
ATOM 806 C CA . LYS A 1 98 ? -1.632 -3.019 11.959 1.00 91.38 98 LYS A CA 1
ATOM 807 C C . LYS A 1 98 ? -1.082 -2.933 10.540 1.00 91.38 98 LYS A C 1
ATOM 809 O O . LYS A 1 98 ? -1.743 -2.436 9.634 1.00 91.38 98 LYS A O 1
ATOM 814 N N . ASP A 1 99 ? 0.128 -3.448 10.341 1.00 92.38 99 ASP A N 1
ATOM 815 C CA . ASP A 1 99 ? 0.694 -3.600 9.000 1.00 92.38 99 ASP A CA 1
ATOM 816 C C . ASP A 1 99 ? 0.050 -4.823 8.345 1.00 92.38 99 ASP A C 1
ATOM 818 O O . ASP A 1 99 ? 0.160 -5.939 8.862 1.00 92.38 99 ASP A O 1
ATOM 822 N N . MET A 1 100 ? -0.630 -4.616 7.221 1.00 92.06 100 MET A N 1
ATOM 823 C CA . MET A 1 100 ? -1.209 -5.697 6.421 1.00 92.06 100 MET A CA 1
ATOM 824 C C . MET A 1 100 ? -0.235 -6.166 5.328 1.00 92.06 100 MET A C 1
ATOM 826 O O . MET A 1 100 ? -0.506 -7.137 4.623 1.00 92.06 100 MET A O 1
ATOM 830 N N . GLY A 1 101 ? 0.930 -5.520 5.212 1.00 92.50 101 GLY A N 1
ATOM 831 C CA . GLY A 1 101 ? 1.975 -5.851 4.259 1.00 92.50 101 GLY A CA 1
ATOM 832 C C . GLY A 1 101 ? 1.647 -5.366 2.850 1.00 92.50 101 GLY A C 1
ATOM 833 O O . GLY A 1 101 ? 1.056 -4.304 2.648 1.00 92.50 101 GLY A O 1
ATOM 834 N N . LYS A 1 102 ? 2.067 -6.138 1.841 1.00 92.12 102 LYS A N 1
ATOM 835 C CA . LYS A 1 102 ? 1.729 -5.846 0.441 1.00 92.12 102 LYS A CA 1
ATOM 836 C C . LYS A 1 102 ? 0.218 -5.924 0.253 1.00 92.12 102 LYS A C 1
ATOM 838 O O . LYS A 1 102 ? -0.410 -6.896 0.673 1.00 92.12 102 LYS A O 1
ATOM 843 N N . ALA A 1 103 ? -0.338 -4.919 -0.417 1.00 91.12 103 ALA A N 1
ATOM 844 C CA . ALA A 1 103 ? -1.773 -4.823 -0.612 1.00 91.12 103 ALA A CA 1
ATOM 845 C C . ALA A 1 103 ? -2.296 -6.075 -1.330 1.00 91.12 103 ALA A C 1
ATOM 847 O O . ALA A 1 103 ? -1.896 -6.388 -2.452 1.00 91.12 103 ALA A O 1
ATOM 848 N N . SER A 1 104 ? -3.168 -6.794 -0.628 1.00 89.38 104 SER A N 1
ATOM 849 C CA . SER A 1 104 ? -3.885 -7.975 -1.125 1.00 89.38 104 SER A CA 1
ATOM 850 C C . SER A 1 104 ? -5.390 -7.716 -1.204 1.00 89.38 104 SER A C 1
ATOM 852 O O . SER A 1 104 ? -6.100 -8.435 -1.904 1.00 89.38 104 SER A O 1
ATOM 854 N N . TYR A 1 105 ? -5.859 -6.664 -0.527 1.00 87.88 105 TYR A N 1
ATOM 855 C CA . TYR A 1 105 ? -7.216 -6.150 -0.600 1.00 87.88 105 TYR A CA 1
ATOM 856 C C . TYR A 1 105 ? -7.182 -4.627 -0.761 1.00 87.88 105 TYR A C 1
ATOM 858 O O . TYR A 1 105 ? -6.283 -3.956 -0.262 1.00 87.88 105 TYR A O 1
ATOM 866 N N . ILE A 1 106 ? -8.154 -4.077 -1.484 1.00 84.88 106 ILE A N 1
ATOM 867 C CA . ILE A 1 106 ? -8.384 -2.636 -1.607 1.00 84.88 106 ILE A CA 1
ATOM 868 C C . ILE A 1 106 ? -9.881 -2.411 -1.446 1.00 84.88 106 ILE A C 1
ATOM 870 O O . ILE A 1 106 ? -10.650 -2.827 -2.312 1.00 84.88 106 ILE A O 1
ATOM 874 N N . ILE A 1 107 ? -10.295 -1.765 -0.350 1.00 82.25 107 ILE A N 1
ATOM 875 C CA . ILE A 1 107 ? -11.711 -1.474 -0.052 1.00 82.25 107 ILE A CA 1
ATOM 876 C C . ILE A 1 107 ? -12.551 -2.764 -0.112 1.00 82.25 107 ILE A C 1
ATOM 878 O O . ILE A 1 107 ? -13.544 -2.872 -0.827 1.00 82.25 107 ILE A O 1
ATOM 882 N N . GLY A 1 108 ? -12.069 -3.814 0.557 1.00 81.88 108 GLY A N 1
ATOM 883 C CA . GLY A 1 108 ? -12.722 -5.127 0.583 1.00 81.88 108 GLY A CA 1
ATOM 884 C C . GLY A 1 108 ? -12.651 -5.947 -0.715 1.00 81.88 108 GLY A C 1
ATOM 885 O O . GLY A 1 108 ? -13.093 -7.092 -0.717 1.00 81.88 108 GLY A O 1
ATOM 886 N N . ILE A 1 109 ? -12.073 -5.427 -1.803 1.00 86.38 109 ILE A N 1
ATOM 887 C CA . ILE A 1 109 ? -11.906 -6.168 -3.063 1.00 86.38 109 ILE A CA 1
ATOM 888 C C . ILE A 1 109 ? -10.545 -6.849 -3.066 1.00 86.38 109 ILE A C 1
ATOM 890 O O . ILE A 1 109 ? -9.525 -6.187 -2.858 1.00 86.38 109 ILE A O 1
ATOM 894 N N . LYS A 1 110 ? -10.508 -8.157 -3.333 1.00 89.50 110 LYS A N 1
ATOM 895 C CA . LYS A 1 110 ? -9.247 -8.887 -3.432 1.00 89.50 110 LYS A CA 1
ATOM 896 C C . LYS A 1 110 ? -8.507 -8.445 -4.687 1.00 89.50 110 LYS A C 1
ATOM 898 O O . LYS A 1 110 ? -9.087 -8.362 -5.769 1.00 89.50 110 LYS A O 1
ATOM 903 N N . ILE A 1 111 ? -7.214 -8.184 -4.549 1.00 91.38 111 ILE A N 1
ATOM 904 C CA . ILE A 1 111 ? -6.359 -7.808 -5.670 1.00 91.38 111 ILE A CA 1
ATOM 905 C C . ILE A 1 111 ? -5.273 -8.847 -5.903 1.00 91.38 111 ILE A C 1
ATOM 907 O O . ILE A 1 111 ? -4.759 -9.471 -4.974 1.00 91.38 111 ILE A O 1
ATOM 911 N N . TYR A 1 112 ? -4.899 -9.009 -7.166 1.00 90.38 112 TYR A N 1
ATOM 912 C CA . TYR A 1 112 ? -3.712 -9.753 -7.558 1.00 90.38 112 TYR A CA 1
ATOM 913 C C . TYR A 1 112 ? -2.867 -8.890 -8.487 1.00 90.38 112 TYR A C 1
ATOM 915 O O . TYR A 1 112 ? -3.389 -8.177 -9.346 1.00 90.38 112 TYR A O 1
ATOM 923 N N . ARG A 1 113 ? -1.546 -8.953 -8.322 1.00 89.88 113 ARG A N 1
ATOM 924 C CA . ARG A 1 113 ? -0.602 -8.184 -9.131 1.00 89.88 113 ARG A CA 1
ATOM 925 C C . ARG A 1 113 ? 0.305 -9.110 -9.916 1.00 89.88 113 ARG A C 1
ATOM 927 O O . ARG A 1 113 ? 1.036 -9.902 -9.331 1.00 89.88 113 ARG A O 1
ATOM 934 N N . ASP A 1 114 ? 0.312 -8.927 -11.227 1.00 91.56 114 ASP A N 1
ATOM 935 C CA . ASP A 1 114 ? 1.286 -9.522 -12.129 1.00 91.56 114 ASP A CA 1
ATOM 936 C C . ASP A 1 114 ? 2.243 -8.428 -12.614 1.00 91.56 114 ASP A C 1
ATOM 938 O O . ASP A 1 114 ? 1.911 -7.605 -13.471 1.00 91.56 114 ASP A O 1
ATOM 942 N N . ARG A 1 115 ? 3.450 -8.408 -12.042 1.00 91.38 115 ARG A N 1
ATOM 943 C CA . ARG A 1 115 ? 4.482 -7.429 -12.412 1.00 91.38 115 ARG A CA 1
ATOM 944 C C . ARG A 1 115 ? 5.053 -7.676 -13.802 1.00 91.38 115 ARG A C 1
ATOM 946 O O . ARG A 1 115 ? 5.377 -6.711 -14.486 1.00 91.38 115 ARG A O 1
ATOM 953 N N . SER A 1 116 ? 5.127 -8.936 -14.236 1.00 91.50 116 SER A N 1
ATOM 954 C CA . SER A 1 116 ? 5.658 -9.289 -15.557 1.00 91.50 116 SER A CA 1
ATOM 955 C C . SER A 1 116 ? 4.777 -8.736 -16.675 1.00 91.50 116 SER A C 1
ATOM 957 O O . SER A 1 116 ? 5.279 -8.229 -17.674 1.00 91.50 116 SER A O 1
ATOM 959 N N . ARG A 1 117 ? 3.457 -8.749 -16.460 1.00 90.12 117 ARG A N 1
ATOM 960 C CA . ARG A 1 117 ? 2.468 -8.240 -17.415 1.00 90.12 117 ARG A CA 1
ATOM 961 C C . ARG A 1 117 ? 2.040 -6.800 -17.150 1.00 90.12 117 ARG A C 1
ATOM 963 O O . ARG A 1 117 ? 1.241 -6.281 -17.921 1.00 90.12 117 ARG A O 1
ATOM 970 N N . ARG A 1 118 ? 2.544 -6.159 -16.086 1.00 88.12 118 ARG A N 1
ATOM 971 C CA . ARG A 1 118 ? 2.085 -4.837 -15.617 1.00 88.12 118 ARG A CA 1
ATOM 972 C C . ARG A 1 118 ? 0.564 -4.805 -15.451 1.00 88.12 118 ARG A C 1
ATOM 974 O O . ARG A 1 118 ? -0.117 -3.926 -15.970 1.00 88.12 118 ARG A O 1
ATOM 981 N N . LEU A 1 119 ? 0.034 -5.790 -14.730 1.00 88.81 119 LEU A N 1
ATOM 982 C CA . LEU A 1 119 ? -1.394 -5.923 -14.469 1.00 88.81 119 LEU A CA 1
ATOM 983 C C . LEU A 1 119 ? -1.674 -5.939 -12.970 1.00 88.81 119 LEU A C 1
ATOM 985 O O . LEU A 1 119 ? -0.970 -6.575 -12.185 1.00 88.81 119 LEU A O 1
ATOM 989 N N . LEU A 1 120 ? -2.759 -5.270 -12.597 1.00 89.88 120 LEU A N 1
ATOM 990 C CA . LEU A 1 120 ? -3.418 -5.428 -11.311 1.00 89.88 120 LEU A CA 1
ATOM 991 C C . LEU A 1 120 ? -4.867 -5.796 -11.602 1.00 89.88 120 LEU A C 1
ATOM 993 O O . LEU A 1 120 ? -5.588 -5.016 -12.225 1.00 89.88 120 LEU A O 1
ATOM 997 N N . GLY A 1 121 ? -5.260 -7.002 -11.214 1.00 86.94 121 GLY A N 1
ATOM 998 C CA . GLY A 1 121 ? -6.625 -7.471 -11.372 1.00 86.94 121 GLY A CA 1
ATOM 999 C C . GLY A 1 121 ? -7.365 -7.513 -10.045 1.00 86.94 121 GLY A C 1
ATOM 1000 O O . GLY A 1 121 ? -6.763 -7.513 -8.969 1.00 86.94 121 GLY A O 1
ATOM 1001 N N . PHE A 1 122 ? -8.686 -7.540 -10.161 1.00 86.25 122 PHE A N 1
ATOM 1002 C CA . PHE A 1 122 ? -9.632 -7.610 -9.055 1.00 86.25 122 PHE A CA 1
ATOM 1003 C C . PHE A 1 122 ? -10.318 -8.980 -9.104 1.00 86.25 122 PHE A C 1
ATOM 1005 O O . PHE A 1 122 ? -10.600 -9.481 -10.195 1.00 86.25 122 PHE A O 1
ATOM 1012 N N . THR A 1 123 ? -10.549 -9.598 -7.950 1.00 74.56 123 THR A N 1
ATOM 1013 C CA . THR A 1 123 ? -11.249 -10.885 -7.804 1.00 74.56 123 THR A CA 1
ATOM 1014 C C . THR A 1 123 ? -12.349 -10.767 -6.770 1.00 74.56 123 THR A C 1
ATOM 1016 O O . THR A 1 123 ? -12.133 -10.051 -5.765 1.00 74.56 123 THR A O 1
#

Secondary structure (DSSP, 8-state):
-HHHHHHHHHHHHHTT-EEEEEEES-----S---SPPPPPPP-HHHHHHHT--S---TTPPPP-EEEEEETTEEEEEES-HHHHHHHHHHHHHHS-EEEEEE-SEETTEEEEEETTTTEEEE-

Nearest PDB structures (foldseek):
  8is2-assembly1_B  TM=5.060E-01  e=8.875E-01  uncultured actinomycete
  4v6i-assembly1_BW  TM=3.674E-01  e=9.443E-01  Saccharomyces cerevisiae
  8k20-assembly1_F  TM=3.668E-01  e=1.988E+00  Arabidopsis thaliana
  4v7e-assembly1_CU  TM=3.154E-01  e=1.651E+00  Triticum aestivum

Solvent-accessible surface area (backbone atoms only — not comparable to full-atom values): 7712 Å² total; per-residue (Å²): 113,76,66,62,53,52,50,53,50,49,50,32,40,74,72,64,30,51,50,32,27,32,40,42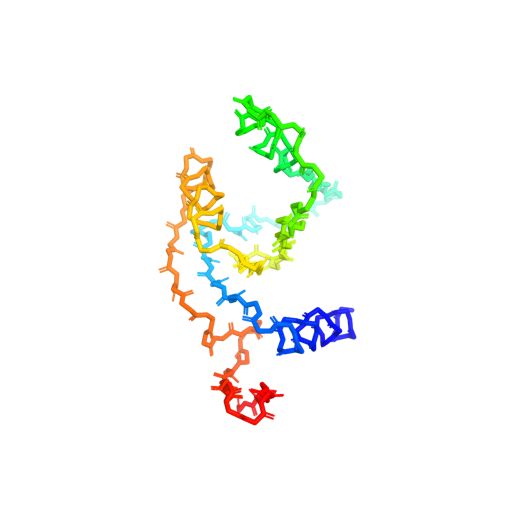,78,73,66,74,76,86,59,93,68,97,65,91,82,83,83,80,80,77,73,64,71,55,58,64,55,73,72,58,86,69,79,97,56,97,83,70,78,81,86,48,76,47,81,46,82,53,90,39,41,35,39,44,31,29,76,44,72,66,61,54,47,54,52,48,54,50,48,58,75,77,42,70,58,45,83,64,47,65,52,48,54,59,94,88,37,35,44,50,76,41,76,93,76,54,41,76,49,80,99

Foldseek 3Di:
DVVVVVVVLLVCLVLVKFKWKKFFPDLPPPDPDPDDDDDDDPPLVVLVVVPPPDDDDPPDDDWDWDWDDDRRMIIIITDDPVSSVSSVVVVVVVTRMGTPTGDQDDPNWGWDDDSVVSDIDTD

Organism: NCBI:txid2727402

InterPro domains:
  IPR013103 Reverse transcriptase, RNA-dependent DNA polymerase [PF07727] (3-45)
  IPR013103 Reverse transcriptase, RNA-dependent DNA polymerase [PF07727] (67-114)

Radius of gyration: 16.21 Å; Cα contacts (8 Å, |Δi|>4): 142; chains: 1; bounding box: 48×30×35 Å

Sequence (123 aa):
MAKSIRILLAIAVWYDYEIWQMDVKMAFLNGFIEEEIFMDQPEVSLLLEKNRRSVISKGQWELVAYLMLYVDDILLIGNDVKMLGDIKAWLFTQFSMKDMGKASYIIGIKIYRDRSRRLLGFT

pLDDT: mean 77.27, std 18.39, range [34.22, 94.94]